Protein AF-A0A365ZIA2-F1 (afdb_monomer)

Foldseek 3Di:
DDDPDDDPVLVVLLVQLLVLLVQVLVVDDCVSNLVSLVVCVVVVVDDDAQQLVSLLSLVVSVVVVVDDPPGSSVVSVVVCCVVVSHPPVSNLCSLLVVLLVVQLVQQEDEQVSLVSNVVVCVPPVVSVVSSVSGYHDDPPDPDDDDPPDD

Solvent-accessible surface area (backbone atoms only — not comparable to full-atom values): 8539 Å² total; per-residue (Å²): 135,83,76,83,78,79,58,66,65,59,50,55,45,49,51,50,28,52,52,28,46,57,43,24,33,72,73,46,64,59,67,60,31,55,56,31,42,50,53,38,42,75,68,67,77,48,89,75,52,64,24,42,55,51,31,35,53,51,47,52,50,43,63,72,65,68,62,62,84,89,36,52,55,56,60,36,54,52,49,35,39,76,70,65,58,24,50,74,65,32,44,52,49,23,50,45,52,51,50,49,52,50,15,59,76,66,39,33,30,55,50,74,59,36,53,54,42,52,62,69,26,62,95,35,70,70,48,47,57,61,46,71,62,35,42,67,50,58,93,83,67,82,83,71,79,79,77,84,84,128

Mean predicted aligned error: 6.92 Å

Secondary structure (DSSP, 8-state):
-PPPPP-HHHHHHHHHHHHHHHHHHTT--SHHHHHHHHHHHHTTS--S-HHHHHHHHHHHHHHHHTPPSSPHHHHHHHHHHHTTSS-HHHHHHHHHHHHHHHHHHHSEE-HHHHHHHHHHHTT-HHHHHHHTTSEE--TT----PPP---

Sequence (150 aa):
MHLPQIDPQAVALGDALATALEQAAKGGEIEPVIRAADKIIAAGLYFGTQGELVSMMLFRLELASGVRPPSPYYDLSVRLVEEAVCTAGEMKAAVCGTLLMRGQEQGWLEPHLYDMLASAAHGRPDWQLAMSLIERQDRGSAHTPRPAEN

Nearest PDB structures (foldseek):
  5f0k-assembly4_D  TM=2.819E-01  e=9.903E+00  Homo sapiens

Radius of gyration: 17.04 Å; Cα contacts (8 Å, |Δi|>4): 136; chains: 1; bounding box: 43×35×50 Å

pLDDT: mean 88.16, std 14.15, range [40.44, 98.5]

Structure (mmCIF, N/CA/C/O backbone):
data_AF-A0A365ZIA2-F1
#
_entry.id   AF-A0A365ZIA2-F1
#
loop_
_atom_site.group_PDB
_atom_site.id
_atom_site.type_symbol
_atom_site.label_atom_id
_atom_site.label_alt_id
_atom_site.label_comp_id
_atom_site.label_asym_id
_atom_site.label_entity_id
_atom_site.label_seq_id
_atom_site.pdbx_PDB_ins_code
_atom_site.Cartn_x
_atom_site.Cartn_y
_atom_site.Cartn_z
_atom_site.occupancy
_atom_site.B_iso_or_equiv
_atom_site.auth_seq_id
_atom_site.auth_comp_id
_atom_site.auth_asym_id
_atom_site.auth_atom_id
_atom_site.pdbx_PDB_model_num
ATOM 1 N N . MET A 1 1 ? -13.330 17.386 -23.633 1.00 49.00 1 MET A N 1
ATOM 2 C CA . MET A 1 1 ? -12.901 16.424 -22.598 1.00 49.00 1 MET A CA 1
ATOM 3 C C . MET A 1 1 ? -13.298 16.987 -21.246 1.00 49.00 1 MET A C 1
ATOM 5 O O . MET A 1 1 ? -12.802 18.045 -20.886 1.00 49.00 1 MET A O 1
ATOM 9 N N . HIS A 1 2 ? -14.255 16.363 -20.561 1.00 52.44 2 HIS A N 1
ATOM 10 C CA . HIS A 1 2 ? -14.570 16.686 -19.168 1.00 52.44 2 HIS A CA 1
ATOM 11 C C . HIS A 1 2 ? -13.547 15.927 -18.320 1.00 52.44 2 HIS A C 1
ATOM 13 O O . HIS A 1 2 ? -13.480 14.703 -18.425 1.00 52.44 2 HIS A O 1
ATOM 19 N N . LEU A 1 3 ? -12.695 16.631 -17.574 1.00 53.91 3 LEU A N 1
ATOM 20 C CA . LEU A 1 3 ? -11.820 15.961 -16.615 1.00 53.91 3 LEU A CA 1
ATOM 21 C C . LEU A 1 3 ? -12.710 15.308 -15.547 1.00 53.91 3 LEU A C 1
ATOM 23 O O . LEU A 1 3 ? -13.674 15.951 -15.116 1.00 53.91 3 LEU A O 1
ATOM 27 N N . PRO A 1 4 ? -12.436 14.058 -15.138 1.00 66.06 4 PRO A N 1
ATOM 28 C CA . PRO A 1 4 ? -13.160 13.448 -14.034 1.00 66.06 4 PRO A CA 1
ATOM 29 C C . PRO A 1 4 ? -12.991 14.339 -12.802 1.00 66.06 4 PRO A C 1
ATOM 31 O O . PRO A 1 4 ? -11.870 14.629 -12.380 1.00 66.06 4 PRO A O 1
ATOM 34 N N . GLN A 1 5 ? -14.106 14.828 -12.259 1.00 78.50 5 GLN A N 1
ATOM 35 C CA . GLN A 1 5 ? -14.085 15.520 -10.979 1.00 78.50 5 GLN A CA 1
ATOM 36 C C . GLN A 1 5 ? -13.718 14.490 -9.913 1.00 78.50 5 GLN A C 1
ATOM 38 O O . GLN A 1 5 ? -14.397 13.475 -9.767 1.00 78.50 5 GLN A O 1
ATOM 43 N N . ILE A 1 6 ? -12.614 14.736 -9.213 1.00 82.38 6 ILE A N 1
ATOM 44 C CA . ILE A 1 6 ? -12.204 13.906 -8.084 1.00 82.38 6 ILE A CA 1
ATOM 45 C C . ILE A 1 6 ? -13.238 14.110 -6.976 1.00 82.38 6 ILE A C 1
ATOM 47 O O . ILE A 1 6 ? -13.525 15.250 -6.609 1.00 82.38 6 ILE A O 1
ATOM 51 N N . ASP A 1 7 ? -13.793 13.013 -6.466 1.00 91.75 7 ASP A N 1
ATOM 52 C CA . ASP A 1 7 ? -14.747 13.034 -5.360 1.00 91.75 7 ASP A CA 1
ATOM 53 C C . ASP A 1 7 ? -14.084 13.623 -4.094 1.00 91.75 7 ASP A C 1
ATOM 55 O O . ASP A 1 7 ? -13.146 13.019 -3.558 1.00 91.75 7 ASP A O 1
ATOM 59 N N . PRO A 1 8 ? -14.548 14.783 -3.584 1.00 93.75 8 PRO A N 1
ATOM 60 C CA . PRO A 1 8 ? -13.985 15.404 -2.387 1.00 93.75 8 PRO A CA 1
ATOM 61 C C . PRO A 1 8 ? -14.053 14.508 -1.145 1.00 93.75 8 PRO A C 1
ATOM 63 O O . PRO A 1 8 ? -13.184 14.596 -0.277 1.00 93.75 8 PRO A O 1
ATOM 66 N N . GLN A 1 9 ? -15.064 13.638 -1.049 1.00 94.62 9 GLN A N 1
ATOM 67 C CA . GLN A 1 9 ? -15.192 12.702 0.065 1.00 94.62 9 GLN A CA 1
ATOM 68 C C . GLN A 1 9 ? -14.083 11.648 0.024 1.00 94.62 9 GLN A C 1
ATOM 70 O O . GLN A 1 9 ? -13.498 11.332 1.062 1.00 94.62 9 GLN A O 1
ATOM 75 N N . ALA A 1 10 ? -13.767 11.136 -1.168 1.00 93.94 10 ALA A N 1
ATOM 76 C CA . ALA A 1 10 ? -12.700 10.160 -1.347 1.00 93.94 10 ALA A CA 1
ATOM 77 C C . ALA A 1 10 ? -11.333 10.736 -0.961 1.00 93.94 10 ALA A C 1
ATOM 79 O O . ALA A 1 10 ? -10.563 10.064 -0.276 1.00 93.94 10 ALA A O 1
ATOM 80 N N . VAL A 1 11 ? -11.067 11.996 -1.324 1.00 95.00 11 VAL A N 1
ATOM 81 C CA . VAL A 1 11 ? -9.842 12.706 -0.920 1.00 95.00 11 VAL A CA 1
ATOM 82 C C . VAL A 1 11 ? -9.765 12.819 0.600 1.00 95.00 11 VAL A C 1
ATOM 84 O O . VAL A 1 11 ? -8.796 12.363 1.197 1.00 95.00 11 VAL A O 1
ATOM 87 N N . ALA A 1 12 ? -10.814 13.338 1.243 1.00 97.06 12 ALA A N 1
ATOM 88 C CA . ALA A 1 12 ? -10.813 13.555 2.688 1.00 97.06 12 ALA A CA 1
ATOM 89 C C . ALA A 1 12 ? -10.631 12.257 3.496 1.00 97.06 12 ALA A C 1
ATOM 91 O O . ALA A 1 12 ? -9.933 12.242 4.510 1.00 97.06 12 ALA A O 1
ATOM 92 N N . LEU A 1 13 ? -11.253 11.156 3.061 1.00 97.31 13 LEU A N 1
ATOM 93 C CA . LEU A 1 13 ? -11.094 9.858 3.717 1.00 97.31 13 LEU A CA 1
ATOM 94 C C . LEU A 1 13 ? -9.709 9.249 3.465 1.00 97.31 13 LEU A C 1
ATOM 96 O O . LEU A 1 13 ? -9.124 8.679 4.388 1.00 97.31 13 LEU A O 1
ATOM 100 N N . GLY A 1 14 ? -9.167 9.405 2.254 1.00 96.69 14 GLY A N 1
ATOM 101 C CA . GLY A 1 14 ? -7.799 9.005 1.926 1.00 96.69 14 GLY A CA 1
ATOM 102 C C . GLY A 1 14 ? -6.761 9.733 2.781 1.00 96.69 14 GLY A C 1
ATOM 103 O O . GLY A 1 14 ? -5.908 9.084 3.385 1.00 96.69 14 GLY A O 1
ATOM 104 N N . ASP A 1 15 ? -6.891 11.054 2.915 1.00 97.62 15 ASP A N 1
ATOM 105 C CA . ASP A 1 15 ? -6.010 11.889 3.740 1.00 97.62 15 ASP A CA 1
ATOM 106 C C . ASP A 1 15 ? -6.081 11.505 5.224 1.00 97.62 15 ASP A C 1
ATOM 108 O O . ASP A 1 15 ? -5.062 11.469 5.921 1.00 97.62 15 ASP A O 1
ATOM 112 N N . ALA A 1 16 ? -7.277 11.170 5.720 1.00 98.25 16 ALA A N 1
ATOM 113 C CA . ALA A 1 16 ? -7.457 10.706 7.092 1.00 98.25 16 ALA A CA 1
ATOM 114 C C . ALA A 1 16 ? -6.743 9.367 7.347 1.00 98.25 16 ALA A C 1
ATOM 116 O O . ALA A 1 16 ? -6.093 9.212 8.383 1.00 98.25 16 ALA A O 1
ATOM 117 N N . LEU A 1 17 ? -6.825 8.418 6.405 1.00 98.44 17 LEU A N 1
ATOM 118 C CA . LEU A 1 17 ? -6.096 7.151 6.493 1.00 98.44 17 LEU A CA 1
ATOM 119 C C . LEU A 1 17 ? -4.580 7.373 6.428 1.00 98.44 17 LEU A C 1
ATOM 121 O O . LEU A 1 17 ? -3.850 6.825 7.253 1.00 98.44 17 LEU A O 1
ATOM 125 N N . ALA A 1 18 ? -4.113 8.202 5.492 1.00 97.88 18 ALA A N 1
ATOM 126 C CA . ALA A 1 18 ? -2.700 8.539 5.358 1.00 97.88 18 ALA A CA 1
ATOM 127 C C . ALA A 1 18 ? -2.143 9.153 6.653 1.00 97.88 18 ALA A C 1
ATOM 129 O O . ALA A 1 18 ? -1.146 8.678 7.193 1.00 97.88 18 ALA A O 1
ATOM 130 N N . THR A 1 19 ? -2.852 10.133 7.218 1.00 98.19 19 THR A N 1
ATOM 131 C CA . THR A 1 19 ? -2.484 10.779 8.487 1.00 98.19 19 THR A CA 1
ATOM 132 C C . THR A 1 19 ? -2.411 9.775 9.640 1.00 98.19 19 THR A C 1
ATOM 134 O O . THR A 1 19 ? -1.470 9.809 10.435 1.00 98.19 19 THR A O 1
ATOM 137 N N . ALA A 1 20 ? -3.388 8.868 9.746 1.00 98.44 20 ALA A N 1
ATOM 138 C CA . ALA A 1 20 ? -3.398 7.847 10.790 1.00 98.44 20 ALA A CA 1
ATOM 139 C C . ALA A 1 20 ? -2.195 6.897 10.670 1.00 98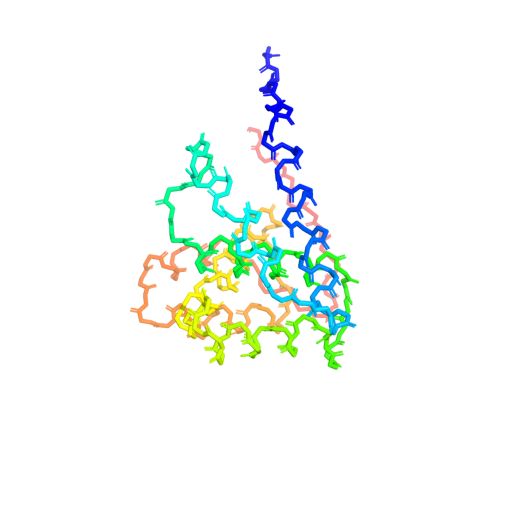.44 20 ALA A C 1
ATOM 141 O O . ALA A 1 20 ? -1.558 6.581 11.675 1.00 98.44 20 ALA A O 1
ATOM 142 N N . LEU A 1 21 ? -1.843 6.490 9.447 1.00 98.19 21 LEU A N 1
ATOM 143 C CA . LEU A 1 21 ? -0.673 5.651 9.177 1.00 98.19 21 LEU A CA 1
ATOM 144 C C . LEU A 1 21 ? 0.635 6.358 9.534 1.00 98.19 21 LEU A C 1
ATOM 146 O O . LEU A 1 21 ? 1.488 5.771 10.195 1.00 98.19 21 LEU A O 1
ATOM 150 N N . GLU A 1 22 ? 0.789 7.628 9.161 1.00 97.12 22 GLU A N 1
ATOM 151 C CA . GLU A 1 22 ? 1.966 8.425 9.519 1.00 97.12 22 GLU A CA 1
ATOM 152 C C . GLU A 1 22 ? 2.132 8.581 11.036 1.00 97.12 22 GLU A C 1
ATOM 154 O O . GLU A 1 22 ? 3.254 8.577 11.549 1.00 97.12 22 GLU A O 1
ATOM 159 N N . GLN A 1 23 ? 1.027 8.730 11.770 1.00 97.81 23 GLN A N 1
ATOM 160 C CA . GLN A 1 23 ? 1.043 8.790 13.232 1.00 97.81 23 GLN A CA 1
ATOM 161 C C . GLN A 1 23 ? 1.402 7.433 13.847 1.00 97.81 23 GLN A C 1
ATOM 163 O O . GLN A 1 23 ? 2.259 7.372 14.730 1.00 97.81 23 GLN A O 1
ATOM 168 N N . ALA A 1 24 ? 0.811 6.341 13.355 1.00 97.75 24 ALA A N 1
ATOM 169 C CA . ALA A 1 24 ? 1.121 4.989 13.812 1.00 97.75 24 ALA A CA 1
ATOM 170 C C . ALA A 1 24 ? 2.593 4.615 13.549 1.00 97.75 24 ALA A C 1
ATOM 172 O O . ALA A 1 24 ? 3.245 4.025 14.414 1.00 97.75 24 ALA A O 1
ATOM 173 N N . ALA A 1 25 ? 3.153 5.046 12.412 1.00 96.19 25 ALA A N 1
ATOM 174 C CA . ALA A 1 25 ? 4.558 4.841 12.045 1.00 96.19 25 ALA A CA 1
ATOM 175 C C . ALA A 1 25 ? 5.529 5.575 12.984 1.00 96.19 25 ALA A C 1
ATOM 177 O O . ALA A 1 25 ? 6.676 5.171 13.143 1.00 96.19 25 ALA A O 1
ATOM 178 N N . LYS A 1 26 ? 5.062 6.628 13.665 1.00 95.38 26 LYS A N 1
ATOM 179 C CA . LYS A 1 26 ? 5.813 7.360 14.699 1.00 95.38 26 LYS A CA 1
ATOM 180 C C . LYS A 1 26 ? 5.612 6.780 16.107 1.00 95.38 26 LYS A C 1
ATOM 182 O O . LYS A 1 26 ? 5.925 7.449 17.088 1.00 95.38 26 LYS A O 1
ATOM 187 N N . GLY A 1 27 ? 5.083 5.559 16.217 1.00 95.12 27 GLY A N 1
ATOM 188 C CA . GLY A 1 27 ? 4.812 4.887 17.491 1.00 95.12 27 GLY A CA 1
ATOM 189 C C . GLY A 1 27 ? 3.417 5.147 18.061 1.00 95.12 27 GLY A C 1
ATOM 190 O O . GLY A 1 27 ? 3.162 4.796 19.208 1.00 95.12 27 GLY A O 1
ATOM 191 N N . GLY A 1 28 ? 2.518 5.756 17.285 1.00 96.94 28 GLY A N 1
ATOM 192 C CA . GLY A 1 28 ? 1.122 5.926 17.674 1.00 96.94 28 GLY A CA 1
ATOM 193 C C . GLY A 1 28 ? 0.314 4.622 17.675 1.00 96.94 28 GLY A C 1
ATOM 194 O O . GLY A 1 28 ? 0.789 3.548 17.283 1.00 96.94 28 GLY A O 1
ATOM 195 N N . GLU A 1 29 ? -0.942 4.758 18.097 1.00 97.88 29 GLU A N 1
ATOM 196 C CA . GLU A 1 29 ? -1.948 3.693 18.116 1.00 97.88 29 GLU A CA 1
ATOM 197 C C . GLU A 1 29 ? -2.328 3.242 16.697 1.00 97.88 29 GLU A C 1
ATOM 199 O O . GLU A 1 29 ? -2.402 4.060 15.777 1.00 97.88 29 GLU A O 1
ATOM 204 N N . ILE A 1 30 ? -2.631 1.951 16.530 1.00 97.94 30 ILE A N 1
ATOM 205 C CA . ILE A 1 30 ? -3.093 1.366 15.256 1.00 97.94 30 ILE A CA 1
ATOM 206 C C . ILE A 1 30 ? -4.602 1.548 15.057 1.00 97.94 30 ILE A C 1
ATOM 208 O O . ILE A 1 30 ? -5.077 1.725 13.940 1.00 97.94 30 ILE A O 1
ATOM 212 N N . GLU A 1 31 ? -5.366 1.594 16.141 1.00 98.19 31 GLU A N 1
ATOM 213 C CA . GLU A 1 31 ? -6.825 1.720 16.127 1.00 98.19 31 GLU A CA 1
ATOM 214 C C . GLU A 1 31 ? -7.373 2.885 15.244 1.00 98.19 31 GLU A C 1
ATOM 216 O O . GLU A 1 31 ? -8.372 2.699 14.542 1.00 98.19 31 GLU A O 1
ATOM 221 N N . PRO A 1 32 ? -6.757 4.087 15.178 1.00 98.50 32 PRO A N 1
ATOM 222 C CA . PRO A 1 32 ? -7.151 5.120 14.214 1.00 98.50 32 PRO A CA 1
ATOM 223 C C . PRO A 1 32 ? -7.032 4.705 12.739 1.00 98.50 32 PRO A C 1
ATOM 225 O O . PRO A 1 32 ? -7.850 5.147 11.932 1.00 98.50 32 PRO A O 1
ATOM 228 N N . VAL A 1 33 ? -6.053 3.863 12.390 1.00 98.44 33 VAL A N 1
ATOM 229 C CA . VAL A 1 33 ? -5.849 3.332 11.031 1.00 98.44 33 VAL A CA 1
ATOM 230 C C . VAL A 1 33 ? -7.014 2.424 10.648 1.00 98.44 33 VAL A C 1
ATOM 232 O O . VAL A 1 33 ? -7.621 2.624 9.596 1.00 98.44 33 VAL A O 1
ATOM 235 N N . ILE A 1 34 ? -7.376 1.495 11.539 1.00 98.25 34 ILE A N 1
ATOM 236 C CA . ILE A 1 34 ? -8.503 0.562 11.373 1.00 98.25 34 ILE A CA 1
ATOM 237 C C . ILE A 1 34 ? -9.791 1.350 11.107 1.00 98.25 34 ILE A C 1
ATOM 239 O O . ILE A 1 34 ? -10.433 1.187 10.069 1.00 98.25 34 ILE A O 1
ATOM 243 N N . ARG A 1 35 ? -10.115 2.307 11.986 1.00 98.44 35 ARG A N 1
ATOM 244 C CA . ARG A 1 35 ? -11.323 3.137 11.842 1.00 98.44 35 ARG A CA 1
ATOM 245 C C . ARG A 1 35 ? -11.338 3.981 10.572 1.00 98.44 35 ARG A C 1
ATOM 247 O O . ARG A 1 35 ? -12.415 4.258 10.044 1.00 98.44 35 ARG A O 1
ATOM 254 N N . ALA A 1 36 ? -10.186 4.465 10.114 1.00 98.44 36 ALA A N 1
ATOM 255 C CA . ALA A 1 36 ? -10.103 5.221 8.868 1.00 98.44 36 ALA A CA 1
ATOM 256 C C . ALA A 1 36 ? -10.355 4.318 7.651 1.00 98.44 36 ALA A C 1
ATOM 258 O O . ALA A 1 36 ? -11.138 4.687 6.775 1.00 98.44 36 ALA A O 1
ATOM 259 N N . ALA A 1 37 ? -9.767 3.119 7.632 1.00 98.12 37 ALA A N 1
ATOM 260 C CA . ALA A 1 37 ? -9.987 2.132 6.580 1.00 98.12 37 ALA A CA 1
ATOM 261 C C . ALA A 1 37 ? -11.454 1.666 6.522 1.00 98.12 37 ALA A C 1
ATOM 263 O O . ALA A 1 37 ? -12.050 1.650 5.444 1.00 98.12 37 ALA A O 1
ATOM 264 N N . ASP A 1 38 ? -12.079 1.401 7.672 1.00 98.19 38 ASP A N 1
ATOM 265 C CA . ASP A 1 38 ? -13.496 1.017 7.746 1.00 98.19 38 ASP A CA 1
ATOM 266 C C . ASP A 1 38 ? -14.425 2.076 7.161 1.00 98.19 38 ASP A C 1
ATOM 268 O O . ASP A 1 38 ? -15.392 1.745 6.478 1.00 98.19 38 ASP A O 1
ATOM 272 N N . LYS A 1 39 ? -14.129 3.363 7.372 1.00 98.31 39 LYS A N 1
ATOM 273 C CA . LYS A 1 39 ? -14.921 4.452 6.783 1.00 98.31 39 LYS A CA 1
ATOM 274 C C . LYS A 1 39 ? -14.843 4.467 5.257 1.00 98.31 39 LYS A C 1
ATOM 276 O O . LYS A 1 39 ? -15.850 4.758 4.618 1.00 98.31 39 LYS A O 1
ATOM 281 N N . ILE A 1 40 ? -13.684 4.159 4.674 1.00 98.12 40 ILE A N 1
ATOM 282 C CA . ILE A 1 40 ? -13.506 4.078 3.214 1.00 98.12 40 ILE A CA 1
ATOM 283 C C . ILE A 1 40 ? -14.317 2.908 2.647 1.00 98.12 40 ILE A C 1
ATOM 285 O O . ILE A 1 40 ? -15.041 3.079 1.664 1.00 98.12 40 ILE A O 1
ATOM 289 N N . ILE A 1 41 ? -14.244 1.740 3.291 1.00 97.44 41 ILE A N 1
ATOM 290 C CA . ILE A 1 41 ? -14.980 0.537 2.875 1.00 97.44 41 ILE A CA 1
ATOM 291 C C . ILE A 1 41 ? -16.491 0.748 3.031 1.00 97.44 41 ILE A C 1
ATOM 293 O O . ILE A 1 41 ? -17.250 0.493 2.100 1.00 97.44 41 ILE A O 1
ATOM 297 N N . ALA A 1 42 ? -16.940 1.286 4.168 1.00 97.31 42 ALA A N 1
ATOM 298 C CA . ALA A 1 42 ? -18.351 1.578 4.422 1.00 97.31 42 ALA A CA 1
ATOM 299 C C . ALA A 1 42 ? -18.928 2.629 3.459 1.00 97.31 42 ALA A C 1
ATOM 301 O O . ALA A 1 42 ? -20.120 2.597 3.158 1.00 97.31 42 ALA A O 1
ATOM 302 N N . ALA A 1 43 ? -18.094 3.542 2.952 1.00 96.81 43 ALA A N 1
ATOM 303 C CA . ALA A 1 43 ? -18.473 4.497 1.913 1.00 96.81 43 ALA A CA 1
ATOM 304 C C . ALA A 1 43 ? -18.527 3.881 0.499 1.00 96.81 43 ALA A C 1
ATOM 306 O O . ALA A 1 43 ? -18.913 4.570 -0.441 1.00 96.81 43 ALA A O 1
ATOM 307 N N . GLY A 1 44 ? -18.147 2.609 0.326 1.00 96.69 44 GLY A N 1
ATOM 308 C CA . GLY A 1 44 ? -18.122 1.933 -0.975 1.00 96.69 44 GLY A CA 1
ATOM 309 C C . GLY A 1 44 ? -17.000 2.409 -1.902 1.00 96.69 44 GLY A C 1
ATOM 310 O O . GLY A 1 44 ? -17.079 2.210 -3.111 1.00 96.69 44 GLY A O 1
ATOM 311 N N . LEU A 1 45 ? -15.964 3.050 -1.351 1.00 95.75 45 LEU A N 1
ATOM 312 C CA . LEU A 1 45 ? -14.839 3.603 -2.116 1.00 95.75 45 LEU A CA 1
ATOM 313 C C . LEU A 1 45 ? -13.716 2.582 -2.355 1.00 95.75 45 LEU A C 1
ATOM 315 O O . LEU A 1 45 ? -12.794 2.840 -3.127 1.00 95.75 45 LEU A O 1
ATOM 319 N N . TYR A 1 46 ? -13.785 1.428 -1.691 1.00 95.50 46 TYR A N 1
ATOM 320 C CA . TYR A 1 46 ? -12.851 0.321 -1.847 1.00 95.50 46 TYR A CA 1
ATOM 321 C C . TYR A 1 46 ? -13.582 -1.014 -1.686 1.00 95.50 46 TYR A C 1
ATOM 323 O O . TYR A 1 46 ? -14.431 -1.150 -0.807 1.00 95.50 46 TYR A O 1
ATOM 331 N N . PHE A 1 47 ? -13.250 -1.991 -2.533 1.00 92.31 47 PHE A N 1
ATOM 332 C CA . PHE A 1 47 ? -13.947 -3.284 -2.609 1.00 92.31 47 PHE A CA 1
ATOM 333 C C . PHE A 1 47 ? -13.112 -4.478 -2.118 1.00 92.31 47 PHE A C 1
ATOM 335 O O . PHE A 1 47 ? -13.614 -5.599 -2.110 1.00 92.31 47 PHE A O 1
ATOM 342 N N . GLY A 1 48 ? -11.851 -4.252 -1.741 1.00 91.88 48 GLY A N 1
ATOM 343 C CA . GLY A 1 48 ? -10.992 -5.271 -1.133 1.00 91.88 48 GLY A CA 1
ATOM 344 C C . GLY A 1 48 ? -11.156 -5.353 0.387 1.00 91.88 48 GLY A C 1
ATOM 345 O O . GLY A 1 48 ? -12.102 -4.810 0.963 1.00 91.88 48 GLY A O 1
ATOM 346 N N . THR A 1 49 ? -10.214 -6.021 1.049 1.00 95.12 49 THR A N 1
ATOM 347 C CA . THR A 1 49 ? -10.185 -6.141 2.514 1.00 95.12 49 THR A CA 1
ATOM 348 C C . THR A 1 49 ? -9.619 -4.884 3.185 1.00 95.12 49 THR A C 1
ATOM 350 O O . THR A 1 49 ? -8.946 -4.052 2.569 1.00 95.12 49 THR A O 1
ATOM 353 N N . GLN A 1 50 ? -9.852 -4.756 4.494 1.00 96.62 50 GLN A N 1
ATOM 354 C CA . GLN A 1 50 ? -9.218 -3.715 5.308 1.00 96.62 50 GLN A CA 1
ATOM 355 C C . GLN A 1 50 ? -7.686 -3.814 5.246 1.00 96.62 50 GLN A C 1
ATOM 357 O O . GLN A 1 50 ? -7.015 -2.801 5.046 1.00 96.62 50 GLN A O 1
ATOM 362 N N . GLY A 1 51 ? -7.142 -5.029 5.355 1.00 96.62 51 GLY A N 1
ATOM 363 C CA . GLY A 1 51 ? -5.704 -5.270 5.308 1.00 96.62 51 GLY A CA 1
ATOM 364 C C . GLY A 1 51 ? -5.085 -4.882 3.966 1.00 96.62 51 GLY A C 1
ATOM 365 O O . GLY A 1 51 ? -4.037 -4.236 3.933 1.00 96.62 51 GLY A O 1
ATOM 366 N N . GLU A 1 52 ? -5.752 -5.182 2.848 1.00 94.75 52 GLU A N 1
ATOM 367 C CA . GLU A 1 52 ? -5.318 -4.770 1.506 1.00 94.75 52 GLU A CA 1
ATOM 368 C C . GLU A 1 52 ? -5.282 -3.242 1.356 1.00 94.75 52 GLU A C 1
ATOM 370 O O . GLU A 1 52 ? -4.292 -2.687 0.876 1.00 94.75 52 GLU A O 1
ATOM 375 N N . LEU A 1 53 ? -6.324 -2.541 1.817 1.00 96.44 53 LEU A N 1
ATOM 376 C CA . LEU A 1 53 ? -6.385 -1.079 1.759 1.00 96.44 53 LEU A CA 1
ATOM 377 C C . LEU A 1 53 ? -5.273 -0.429 2.592 1.00 96.44 53 LEU A C 1
ATOM 379 O O . LEU A 1 53 ? -4.578 0.476 2.120 1.00 96.44 53 LEU A O 1
ATOM 383 N N . VAL A 1 54 ? -5.111 -0.895 3.832 1.00 97.69 54 VAL A N 1
ATOM 384 C CA . VAL A 1 54 ? -4.118 -0.388 4.784 1.00 97.69 54 VAL A CA 1
ATOM 385 C C . VAL A 1 54 ? -2.705 -0.624 4.259 1.00 97.69 54 VAL A C 1
ATOM 387 O O . VAL A 1 54 ? -1.914 0.317 4.202 1.00 97.69 54 VAL A O 1
ATOM 390 N N . SER A 1 55 ? -2.395 -1.846 3.826 1.00 96.88 55 SER A N 1
ATOM 391 C CA . SER A 1 55 ? -1.071 -2.198 3.301 1.00 96.88 55 SER A CA 1
ATOM 392 C C . SER A 1 55 ? -0.731 -1.446 2.011 1.00 96.88 55 SER A C 1
ATOM 394 O O . SER A 1 55 ? 0.392 -0.958 1.863 1.00 96.88 55 SER A O 1
ATOM 396 N N . MET A 1 56 ? -1.699 -1.263 1.105 1.00 94.38 56 MET A N 1
ATOM 397 C CA . MET A 1 56 ? -1.517 -0.457 -0.105 1.00 94.38 56 MET A CA 1
ATOM 398 C C . MET A 1 56 ? -1.202 1.002 0.237 1.00 94.38 56 MET A C 1
ATOM 400 O O . MET A 1 56 ? -0.257 1.572 -0.310 1.00 94.38 56 MET A O 1
ATOM 404 N N . MET A 1 57 ? -1.966 1.620 1.143 1.00 95.81 57 MET A N 1
ATOM 405 C CA . MET A 1 57 ? -1.728 3.013 1.526 1.00 95.81 57 MET A CA 1
ATOM 406 C C . MET A 1 57 ? -0.393 3.180 2.264 1.00 95.81 57 MET A C 1
ATOM 408 O O . MET A 1 57 ? 0.354 4.112 1.969 1.00 95.81 57 MET A O 1
ATOM 412 N N . LEU A 1 58 ? -0.055 2.250 3.162 1.00 95.56 58 LEU A N 1
ATOM 413 C CA . LEU A 1 58 ? 1.217 2.237 3.883 1.00 95.56 58 LEU A CA 1
ATOM 414 C C . LEU A 1 58 ? 2.408 2.240 2.921 1.00 95.56 58 LEU A C 1
ATOM 416 O O . LEU A 1 58 ? 3.314 3.061 3.051 1.00 95.56 58 LEU A O 1
ATOM 420 N N . PHE A 1 59 ? 2.388 1.361 1.921 1.00 91.19 59 PHE A N 1
ATOM 421 C CA . PHE A 1 59 ? 3.488 1.268 0.969 1.00 91.19 59 PHE A CA 1
ATOM 422 C C . PHE A 1 59 ? 3.557 2.479 0.026 1.00 91.19 59 PHE A C 1
ATOM 424 O O . PHE A 1 59 ? 4.647 2.933 -0.324 1.00 91.19 59 PHE A O 1
ATOM 431 N N . ARG A 1 60 ? 2.413 3.073 -0.346 1.00 89.94 60 ARG A N 1
ATOM 432 C CA . ARG A 1 60 ? 2.398 4.342 -1.096 1.00 89.94 60 ARG A CA 1
ATOM 433 C C . ARG A 1 60 ? 3.066 5.470 -0.310 1.00 89.94 60 ARG A C 1
ATOM 435 O O . ARG A 1 60 ? 3.847 6.216 -0.898 1.00 89.94 60 ARG A O 1
ATOM 442 N N . LEU A 1 61 ? 2.806 5.569 0.995 1.00 92.19 61 LEU A N 1
ATOM 443 C CA . LEU A 1 61 ? 3.475 6.536 1.872 1.00 92.19 61 LEU A CA 1
ATOM 444 C C . LEU A 1 61 ? 4.977 6.271 1.972 1.00 92.19 61 LEU A C 1
ATOM 446 O O . LEU A 1 61 ? 5.773 7.206 1.881 1.00 92.19 61 LEU A O 1
ATOM 450 N N . GLU A 1 62 ? 5.375 5.007 2.105 1.00 90.19 62 GLU A N 1
ATOM 451 C CA . GLU A 1 62 ? 6.786 4.630 2.137 1.00 90.19 62 GLU A CA 1
ATOM 452 C C . GLU A 1 62 ? 7.513 5.058 0.856 1.00 90.19 62 GLU A C 1
ATOM 454 O O . GLU A 1 62 ? 8.525 5.759 0.931 1.00 90.19 62 GLU A O 1
ATOM 459 N N . LEU A 1 63 ? 6.959 4.740 -0.318 1.00 84.19 63 LEU A N 1
ATOM 460 C CA . LEU A 1 63 ? 7.522 5.162 -1.601 1.00 84.19 63 LEU A CA 1
ATOM 461 C C . LEU A 1 63 ? 7.584 6.689 -1.737 1.00 84.19 63 LEU A C 1
ATOM 463 O O . LEU A 1 63 ? 8.604 7.218 -2.180 1.00 84.19 63 LEU A O 1
ATOM 467 N N . ALA A 1 64 ? 6.517 7.396 -1.350 1.00 86.19 64 ALA A N 1
ATOM 468 C CA . ALA A 1 64 ? 6.449 8.855 -1.425 1.00 86.19 64 ALA A CA 1
ATOM 469 C C . ALA A 1 64 ? 7.450 9.541 -0.484 1.00 86.19 64 ALA A C 1
ATOM 471 O O . ALA A 1 64 ? 7.971 10.608 -0.805 1.00 86.19 64 ALA A O 1
ATOM 472 N N . SER A 1 65 ? 7.756 8.921 0.658 1.00 84.88 65 SER A N 1
ATOM 473 C CA . SER A 1 65 ? 8.710 9.463 1.626 1.00 84.88 65 SER A CA 1
ATOM 474 C C . SER A 1 65 ? 10.158 9.451 1.123 1.00 84.88 65 SER A C 1
ATOM 476 O O . SER A 1 65 ? 10.991 10.202 1.630 1.00 84.88 65 SER A O 1
ATOM 478 N N . GLY A 1 66 ? 10.483 8.581 0.157 1.00 77.69 66 GLY A N 1
ATOM 479 C CA . GLY A 1 66 ? 11.853 8.373 -0.320 1.00 77.69 66 GLY A CA 1
ATOM 480 C C . GLY A 1 66 ? 12.819 7.855 0.756 1.00 77.69 66 GLY A C 1
ATOM 481 O O . GLY A 1 66 ? 14.035 7.838 0.536 1.00 77.69 66 GLY A O 1
ATOM 482 N N . VAL A 1 67 ? 12.305 7.456 1.925 1.00 70.25 67 VAL A N 1
ATOM 483 C CA . VAL A 1 67 ? 13.104 6.993 3.059 1.00 70.25 67 VAL A CA 1
ATOM 484 C C . VAL A 1 67 ? 13.706 5.637 2.718 1.00 70.25 67 VAL A C 1
ATOM 486 O O . VAL A 1 67 ? 13.020 4.706 2.303 1.00 70.25 67 VAL A O 1
ATOM 489 N N . ARG A 1 68 ? 15.024 5.525 2.890 1.00 67.31 68 ARG A N 1
ATOM 490 C CA . ARG A 1 68 ? 15.724 4.247 2.766 1.00 67.31 68 ARG A CA 1
ATOM 491 C C . ARG A 1 68 ? 15.661 3.484 4.089 1.00 67.31 68 ARG A C 1
ATOM 493 O O . ARG A 1 68 ? 15.616 4.123 5.137 1.00 67.31 68 ARG A O 1
ATOM 500 N N . PRO A 1 69 ? 15.718 2.144 4.057 1.00 64.00 69 PRO A N 1
ATOM 501 C CA . PRO A 1 69 ? 15.711 1.335 5.267 1.00 64.00 69 PRO A CA 1
ATOM 502 C C . PRO A 1 69 ? 16.796 1.744 6.290 1.00 64.00 69 PRO A C 1
ATOM 504 O O . PRO A 1 69 ? 17.915 2.062 5.871 1.00 64.00 69 PRO A O 1
ATOM 507 N N . PRO A 1 70 ? 16.508 1.670 7.608 1.00 65.50 70 PRO A N 1
ATOM 508 C CA . PRO A 1 70 ? 15.225 1.269 8.194 1.00 65.50 70 PRO A CA 1
ATOM 509 C C . PRO A 1 70 ? 14.183 2.398 8.115 1.00 65.50 70 PRO A C 1
ATOM 511 O O . PRO A 1 70 ? 14.422 3.527 8.538 1.00 65.50 70 PRO A O 1
ATOM 514 N N . SER A 1 71 ? 13.027 2.071 7.541 1.00 83.75 71 SER A N 1
ATOM 5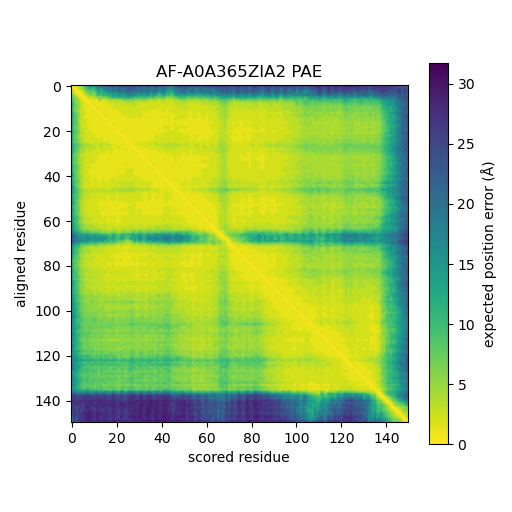15 C CA . SER A 1 71 ? 11.896 2.977 7.352 1.00 83.75 71 SER A CA 1
ATOM 516 C C . SER A 1 71 ? 10.935 2.824 8.535 1.00 83.75 71 SER A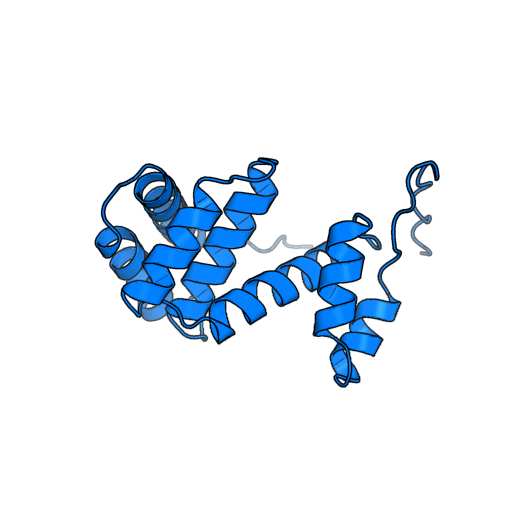 C 1
ATOM 518 O O . SER A 1 71 ? 10.656 1.688 8.918 1.00 83.75 71 SER A O 1
ATOM 520 N N . PRO A 1 72 ? 10.376 3.909 9.102 1.00 87.00 72 PRO A N 1
ATOM 521 C CA . PRO A 1 72 ? 9.371 3.800 10.166 1.00 87.00 72 PRO A CA 1
ATOM 522 C C . PRO A 1 72 ? 8.111 3.043 9.705 1.00 87.00 72 PRO A C 1
ATOM 524 O O . PRO A 1 72 ? 7.382 2.474 10.517 1.00 87.00 72 PRO A O 1
ATOM 527 N N . TYR A 1 73 ? 7.871 2.984 8.392 1.00 92.31 73 TYR A N 1
ATOM 528 C CA . TYR A 1 73 ? 6.786 2.200 7.809 1.00 92.31 73 TYR A CA 1
ATOM 529 C C . TYR A 1 73 ? 7.066 0.693 7.819 1.00 92.31 73 TYR A C 1
ATOM 531 O O . TYR A 1 73 ? 6.119 -0.089 7.883 1.00 92.31 73 TYR A O 1
ATOM 539 N N . TYR A 1 74 ? 8.338 0.277 7.837 1.00 90.69 74 TYR A N 1
ATOM 540 C CA . TYR A 1 74 ? 8.704 -1.130 7.990 1.00 90.69 74 TYR A CA 1
ATOM 541 C C . TYR A 1 74 ? 8.286 -1.655 9.367 1.00 90.69 74 TYR A C 1
ATOM 543 O O . TYR A 1 74 ? 7.566 -2.649 9.446 1.00 90.69 74 TYR A O 1
ATOM 551 N N . ASP A 1 75 ? 8.646 -0.954 10.445 1.00 92.44 75 ASP A N 1
ATOM 552 C CA . ASP A 1 75 ? 8.275 -1.363 11.807 1.00 92.44 75 ASP A CA 1
ATOM 553 C C . ASP A 1 75 ? 6.751 -1.361 11.996 1.00 92.44 75 ASP A C 1
ATOM 555 O O . ASP A 1 75 ? 6.189 -2.271 12.609 1.00 92.44 75 ASP A O 1
ATOM 559 N N . LEU A 1 76 ? 6.053 -0.382 11.405 1.00 95.81 76 LEU A N 1
ATOM 560 C CA . LEU A 1 76 ? 4.592 -0.380 11.386 1.00 95.81 76 LEU A CA 1
ATOM 561 C C . LEU A 1 76 ? 4.021 -1.581 10.619 1.00 95.81 76 LEU A C 1
ATOM 563 O O . LEU A 1 76 ? 3.050 -2.176 11.080 1.00 95.81 76 LEU A O 1
ATOM 567 N N . SER A 1 77 ? 4.608 -1.969 9.482 1.00 94.81 77 SER A N 1
ATOM 568 C CA . SER A 1 77 ? 4.139 -3.133 8.720 1.00 94.81 77 SER A CA 1
ATOM 569 C C . SER A 1 77 ? 4.209 -4.426 9.538 1.00 94.81 77 SER A C 1
ATOM 571 O O . SER A 1 77 ? 3.283 -5.232 9.480 1.00 94.81 77 SER A O 1
ATOM 573 N N . VAL A 1 78 ? 5.255 -4.587 10.359 1.00 94.75 78 VAL A N 1
ATOM 574 C CA . VAL A 1 78 ? 5.399 -5.724 11.278 1.00 94.75 78 VAL A CA 1
ATOM 575 C C . VAL A 1 78 ? 4.305 -5.681 12.343 1.00 94.75 78 VAL A C 1
ATOM 577 O O . VAL A 1 78 ? 3.575 -6.659 12.493 1.00 94.75 78 VAL A O 1
ATOM 580 N N . ARG A 1 79 ? 4.115 -4.532 13.005 1.00 96.69 79 ARG A N 1
ATOM 581 C CA . ARG A 1 79 ? 3.073 -4.364 14.034 1.00 96.69 79 ARG A CA 1
ATOM 582 C C . ARG A 1 79 ? 1.665 -4.640 13.502 1.00 96.69 79 ARG A C 1
ATOM 584 O O . ARG A 1 79 ? 0.881 -5.308 14.163 1.00 96.69 79 ARG A O 1
ATOM 591 N N . LEU A 1 80 ? 1.345 -4.173 12.294 1.00 97.62 80 LEU A N 1
ATOM 592 C CA . LEU A 1 80 ? 0.043 -4.420 11.660 1.00 97.62 80 LEU A CA 1
ATOM 593 C C . LEU A 1 80 ? -0.211 -5.912 11.402 1.00 97.62 80 LEU A C 1
ATOM 595 O O . LEU A 1 80 ? -1.362 -6.347 11.442 1.00 97.62 80 LEU A O 1
ATOM 599 N N . VAL A 1 81 ? 0.843 -6.692 11.145 1.00 97.31 81 VAL A N 1
ATOM 600 C CA . VAL A 1 81 ? 0.744 -8.152 11.012 1.00 97.31 81 VAL A CA 1
ATOM 601 C C . VAL A 1 81 ? 0.606 -8.831 12.371 1.00 97.31 81 VAL A C 1
ATOM 603 O O . VAL A 1 81 ? -0.221 -9.727 12.521 1.00 97.31 81 VAL A O 1
ATOM 606 N N . GLU A 1 82 ? 1.375 -8.397 13.369 1.00 97.00 82 GLU A N 1
ATOM 607 C CA . GLU A 1 82 ? 1.308 -8.929 14.736 1.00 97.00 82 GLU A CA 1
ATOM 608 C C . GLU A 1 82 ? -0.063 -8.701 15.387 1.00 97.00 82 GLU A C 1
ATOM 610 O O . GLU A 1 82 ? -0.579 -9.589 16.064 1.00 97.00 82 GLU A O 1
ATOM 615 N N . GLU A 1 83 ? -0.687 -7.551 15.128 1.00 96.75 83 GLU A N 1
ATOM 616 C CA . GLU A 1 83 ? -2.036 -7.217 15.600 1.00 96.75 83 GLU A CA 1
ATOM 617 C C . GLU A 1 83 ? -3.156 -7.761 14.693 1.00 96.75 83 GLU A C 1
ATOM 619 O O . GLU A 1 83 ? -4.330 -7.477 14.919 1.00 96.75 83 GLU A O 1
ATOM 624 N N . ALA A 1 84 ? -2.815 -8.563 13.676 1.00 96.62 84 ALA A N 1
ATOM 625 C CA . ALA A 1 84 ? -3.751 -9.182 12.734 1.00 96.62 84 ALA A CA 1
ATOM 626 C C . ALA A 1 84 ? -4.653 -8.194 11.960 1.00 96.62 84 ALA A C 1
ATOM 628 O O . ALA A 1 84 ? -5.699 -8.585 11.440 1.00 96.62 84 ALA A O 1
ATOM 629 N N . VAL A 1 85 ? -4.232 -6.932 11.830 1.00 96.44 85 VAL A N 1
ATOM 630 C CA . VAL A 1 85 ? -4.881 -5.932 10.962 1.00 96.44 85 VAL A CA 1
ATOM 631 C C . VAL A 1 85 ? -4.592 -6.229 9.494 1.00 96.44 85 VAL A C 1
ATOM 633 O O . VAL A 1 85 ? -5.421 -5.989 8.619 1.00 96.44 85 VAL A O 1
ATOM 636 N N . CYS A 1 86 ? -3.398 -6.744 9.213 1.00 97.06 86 CYS A N 1
ATOM 637 C CA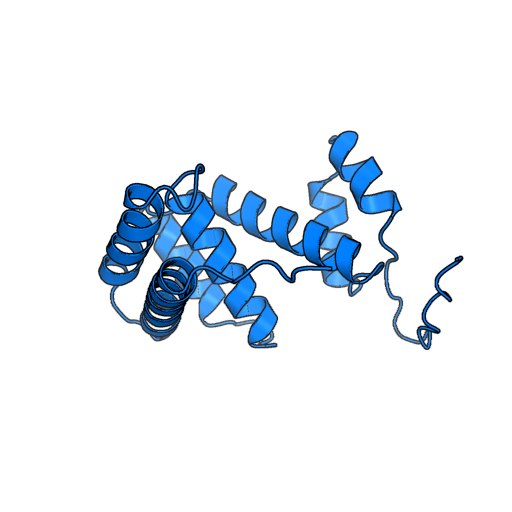 . CYS A 1 86 ? -2.985 -7.191 7.891 1.00 97.06 86 CYS A CA 1
ATOM 638 C C . CYS A 1 86 ? -2.391 -8.593 7.986 1.00 97.06 86 CYS A C 1
ATOM 640 O O . CYS A 1 86 ? -1.740 -8.957 8.958 1.00 97.06 86 CYS A O 1
ATOM 642 N N . THR A 1 87 ? -2.533 -9.382 6.934 1.00 97.06 87 THR A N 1
ATOM 643 C CA . THR A 1 87 ? -1.767 -10.614 6.768 1.00 97.06 87 THR A CA 1
ATOM 644 C C . THR A 1 87 ? -0.449 -10.324 6.051 1.00 97.06 87 THR A C 1
ATOM 646 O O . THR A 1 87 ? -0.327 -9.381 5.265 1.00 97.06 87 THR A O 1
ATOM 649 N N . ALA A 1 88 ? 0.550 -11.191 6.236 1.00 93.88 88 ALA A N 1
ATOM 650 C CA . ALA A 1 88 ? 1.784 -11.125 5.447 1.00 93.88 88 ALA A CA 1
ATOM 651 C C . ALA A 1 88 ? 1.517 -11.254 3.931 1.00 93.88 88 ALA A C 1
ATOM 653 O O . ALA A 1 88 ? 2.254 -10.702 3.112 1.00 93.88 88 ALA A O 1
ATOM 654 N N . GLY A 1 89 ? 0.452 -11.973 3.555 1.00 92.94 89 GLY A N 1
ATOM 655 C CA . GLY A 1 89 ? 0.006 -12.103 2.170 1.00 92.94 89 GLY A CA 1
ATOM 656 C C . GLY A 1 89 ? -0.487 -10.780 1.588 1.00 92.94 89 GLY A C 1
ATOM 657 O O . GLY A 1 89 ? -0.058 -10.416 0.496 1.00 92.94 89 GLY A O 1
ATOM 658 N N . GLU A 1 90 ? -1.318 -10.045 2.329 1.00 94.69 90 GLU A N 1
ATOM 659 C CA . GLU A 1 90 ? -1.821 -8.722 1.931 1.00 94.69 90 GLU A CA 1
ATOM 660 C C . GLU A 1 90 ? -0.681 -7.708 1.825 1.00 94.69 90 GLU A C 1
ATOM 662 O O . GLU A 1 90 ? -0.563 -7.034 0.807 1.00 94.69 90 GLU A O 1
ATOM 667 N N . MET A 1 91 ? 0.237 -7.688 2.798 1.00 94.06 91 MET A N 1
ATOM 668 C CA . MET A 1 91 ? 1.438 -6.843 2.742 1.00 94.06 91 MET A CA 1
ATOM 669 C C . MET A 1 91 ? 2.268 -7.119 1.485 1.00 94.06 91 MET A C 1
ATOM 671 O O . MET A 1 91 ? 2.627 -6.201 0.746 1.00 94.06 91 MET A O 1
ATOM 675 N N . LYS A 1 92 ? 2.525 -8.397 1.183 1.00 91.19 92 LYS A N 1
ATOM 676 C CA . LYS A 1 92 ? 3.244 -8.786 -0.034 1.00 91.19 92 LYS A CA 1
ATOM 677 C C . LYS A 1 92 ? 2.484 -8.379 -1.299 1.00 91.19 92 LYS A C 1
ATOM 679 O O . LYS A 1 92 ? 3.105 -7.890 -2.244 1.00 91.19 92 LYS A O 1
ATOM 684 N N . ALA A 1 93 ? 1.169 -8.593 -1.335 1.00 89.88 93 ALA A N 1
ATOM 685 C CA . ALA A 1 93 ? 0.329 -8.248 -2.476 1.00 89.88 93 ALA A CA 1
ATOM 686 C C . ALA A 1 93 ? 0.323 -6.734 -2.733 1.00 89.88 93 ALA A C 1
ATOM 688 O O . ALA A 1 93 ? 0.514 -6.322 -3.874 1.00 89.88 93 ALA A O 1
ATOM 689 N N . ALA A 1 94 ? 0.203 -5.918 -1.685 1.00 89.31 94 ALA A N 1
ATOM 690 C CA . ALA A 1 94 ? 0.231 -4.462 -1.767 1.00 89.31 94 ALA A CA 1
ATOM 691 C C . ALA A 1 94 ? 1.563 -3.918 -2.294 1.00 89.31 94 ALA A C 1
ATOM 693 O O . ALA A 1 94 ? 1.567 -3.083 -3.203 1.00 89.31 94 ALA A O 1
ATOM 694 N N . VAL A 1 95 ? 2.689 -4.428 -1.778 1.00 88.88 95 VAL A N 1
ATOM 695 C CA . VAL A 1 95 ? 4.030 -4.070 -2.268 1.00 88.88 95 VAL A CA 1
ATOM 696 C C . VAL A 1 95 ? 4.139 -4.385 -3.756 1.00 88.88 95 VAL A C 1
ATOM 698 O O . VAL A 1 95 ? 4.434 -3.506 -4.564 1.00 88.88 95 VAL A O 1
ATOM 701 N N . CYS A 1 96 ? 3.842 -5.624 -4.150 1.00 91.25 96 CYS A N 1
ATOM 702 C CA . CYS A 1 96 ? 4.017 -6.039 -5.538 1.00 91.25 96 CYS A CA 1
ATOM 703 C C . CYS A 1 96 ? 3.049 -5.328 -6.493 1.00 91.25 96 CYS A C 1
ATOM 705 O O . CYS A 1 96 ? 3.463 -4.903 -7.567 1.00 91.25 96 CYS A O 1
ATOM 707 N N . GLY A 1 97 ? 1.783 -5.166 -6.100 1.00 90.00 97 GLY A N 1
ATOM 708 C CA . GLY A 1 97 ? 0.778 -4.468 -6.899 1.00 90.00 97 GLY A CA 1
ATOM 709 C C . GLY A 1 97 ? 1.150 -3.005 -7.128 1.00 90.00 97 GLY A C 1
ATOM 710 O O . GLY A 1 97 ? 1.103 -2.525 -8.257 1.00 90.00 97 GLY A O 1
ATOM 711 N N . THR A 1 98 ? 1.618 -2.316 -6.085 1.00 88.56 98 THR A N 1
ATOM 712 C CA . THR A 1 98 ? 2.050 -0.917 -6.198 1.00 88.56 98 THR A CA 1
ATOM 713 C C . THR A 1 98 ? 3.314 -0.778 -7.046 1.00 88.56 98 THR A C 1
ATOM 715 O O . THR A 1 98 ? 3.397 0.139 -7.861 1.00 88.56 98 THR A O 1
ATOM 718 N N . LEU A 1 99 ? 4.290 -1.685 -6.900 1.00 91.00 99 LEU A N 1
ATOM 719 C CA . LEU A 1 99 ? 5.481 -1.700 -7.756 1.00 91.00 99 LEU A CA 1
ATOM 720 C C . LEU A 1 99 ? 5.119 -1.943 -9.222 1.00 91.00 99 LEU A C 1
ATOM 722 O O . LEU A 1 99 ? 5.646 -1.257 -10.094 1.00 91.00 99 LEU A O 1
ATOM 726 N N . LEU A 1 100 ? 4.200 -2.873 -9.492 1.00 91.88 100 LEU A N 1
ATOM 727 C CA . LEU A 1 100 ? 3.725 -3.152 -10.843 1.00 91.88 100 LEU A CA 1
ATOM 728 C C . LEU A 1 100 ? 3.045 -1.923 -11.455 1.00 91.88 100 LEU A C 1
ATOM 730 O O . LEU A 1 100 ? 3.431 -1.512 -12.544 1.00 91.88 100 LEU A O 1
ATOM 734 N N . MET A 1 101 ? 2.099 -1.301 -10.742 1.00 89.81 101 MET A N 1
ATOM 735 C CA . MET A 1 101 ? 1.427 -0.078 -11.204 1.00 89.81 101 MET A CA 1
ATOM 736 C C . MET A 1 101 ? 2.427 1.045 -11.472 1.00 89.81 101 MET A C 1
ATOM 738 O O . MET A 1 101 ? 2.426 1.625 -12.554 1.00 89.81 101 MET A O 1
ATOM 742 N N . ARG A 1 102 ? 3.333 1.303 -10.522 1.00 88.81 102 ARG A N 1
ATOM 743 C CA . ARG A 1 102 ? 4.371 2.327 -10.667 1.00 88.81 102 ARG A CA 1
ATOM 744 C C . ARG A 1 102 ? 5.246 2.066 -11.892 1.00 88.81 102 ARG A C 1
ATOM 746 O O . ARG A 1 102 ? 5.531 2.989 -12.649 1.00 88.81 102 ARG A O 1
ATOM 753 N N . GLY A 1 103 ? 5.674 0.821 -12.084 1.00 91.62 103 GLY A N 1
ATOM 754 C CA . GLY A 1 103 ? 6.504 0.446 -13.220 1.00 91.62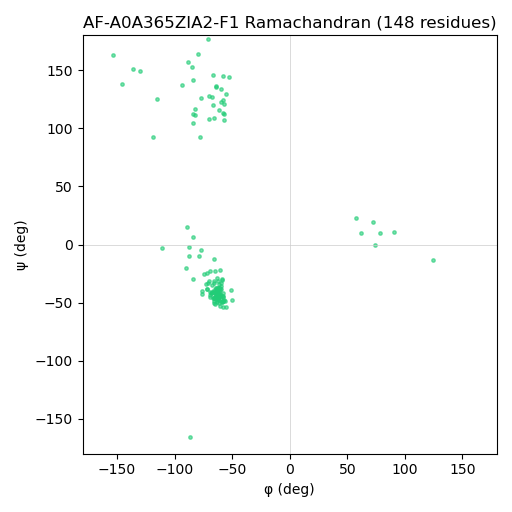 103 GLY A CA 1
ATOM 755 C C . GLY A 1 103 ? 5.767 0.547 -14.554 1.00 91.62 103 GLY A C 1
ATOM 756 O O . GLY A 1 103 ? 6.373 0.955 -15.536 1.00 91.62 103 GLY A O 1
ATOM 757 N N . GLN A 1 104 ? 4.466 0.249 -14.598 1.00 92.00 104 GLN A N 1
ATOM 758 C CA . GLN A 1 104 ? 3.643 0.446 -15.795 1.00 92.00 104 GLN A CA 1
ATOM 759 C C . GLN A 1 104 ? 3.427 1.928 -16.116 1.00 92.00 104 GLN A C 1
ATOM 761 O O . GLN A 1 104 ? 3.503 2.314 -17.278 1.00 92.00 104 GLN A O 1
ATOM 766 N N . GLU A 1 105 ? 3.194 2.763 -15.102 1.00 89.62 105 GLU A N 1
ATOM 767 C CA . GLU A 1 105 ? 3.026 4.212 -15.267 1.00 89.62 105 GLU A CA 1
ATOM 768 C C . GLU A 1 105 ? 4.312 4.890 -15.756 1.00 89.62 105 GLU A C 1
ATOM 770 O O . GLU A 1 105 ? 4.262 5.798 -16.583 1.00 89.62 105 GLU A O 1
ATOM 775 N N . GLN A 1 106 ? 5.469 4.459 -15.248 1.00 89.81 106 GLN A N 1
ATOM 776 C CA . GLN A 1 106 ? 6.769 5.057 -15.575 1.00 89.81 106 GLN A CA 1
ATOM 777 C C . GLN A 1 106 ? 7.439 4.399 -16.787 1.00 89.81 106 GLN A C 1
ATOM 779 O O . GLN A 1 106 ? 8.338 4.987 -17.383 1.00 89.81 106 GLN A O 1
ATOM 784 N N . GLY A 1 107 ? 7.036 3.176 -17.135 1.00 93.38 107 GLY A N 1
ATOM 785 C CA . GLY A 1 107 ? 7.720 2.317 -18.102 1.00 93.38 107 GLY A CA 1
ATOM 786 C C . GLY A 1 107 ? 9.022 1.706 -17.574 1.00 93.38 107 GLY A C 1
ATOM 787 O O . GLY A 1 107 ? 9.678 0.965 -18.301 1.00 93.38 107 GLY A O 1
ATOM 788 N N . TRP A 1 108 ? 9.419 1.993 -16.330 1.00 93.56 108 TRP A N 1
ATOM 789 C CA . TRP A 1 108 ? 10.637 1.466 -15.719 1.00 93.56 108 TRP A CA 1
ATOM 790 C C . TRP A 1 108 ? 10.552 1.392 -14.189 1.00 93.56 108 TRP A C 1
ATOM 792 O O . TRP A 1 108 ? 9.707 2.032 -13.564 1.00 93.56 108 TRP A O 1
ATOM 802 N N . LEU A 1 109 ? 11.452 0.613 -13.581 1.00 91.44 109 LEU A N 1
ATOM 803 C CA . LEU A 1 109 ? 11.666 0.546 -12.130 1.00 91.44 109 LEU A CA 1
ATOM 804 C C . LEU A 1 109 ? 13.155 0.550 -11.780 1.00 91.44 109 LEU A C 1
ATOM 806 O O . LEU A 1 109 ? 13.995 0.046 -12.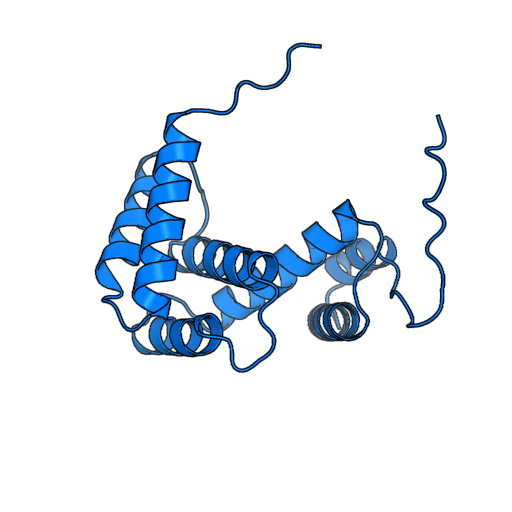533 1.00 91.44 109 LEU A O 1
ATOM 810 N N . GLU A 1 110 ? 13.484 1.074 -10.599 1.00 89.88 110 GLU A N 1
ATOM 811 C CA . GLU A 1 110 ? 14.824 0.966 -10.034 1.00 89.88 110 GLU A CA 1
ATOM 812 C C . GLU A 1 110 ? 15.226 -0.515 -9.887 1.00 89.88 110 GLU A C 1
ATOM 814 O O . GLU A 1 110 ? 14.387 -1.333 -9.501 1.00 89.88 110 GLU A O 1
ATOM 819 N N . PRO A 1 111 ? 16.510 -0.880 -10.087 1.00 90.81 111 PRO A N 1
ATOM 820 C CA . PRO A 1 111 ? 16.946 -2.277 -10.167 1.00 90.81 111 PRO A CA 1
ATOM 821 C C . PRO A 1 111 ? 16.447 -3.163 -9.024 1.00 90.81 111 PRO A C 1
ATOM 823 O O . PRO A 1 111 ? 15.872 -4.216 -9.252 1.00 90.81 111 PRO A O 1
ATOM 826 N N . HIS A 1 112 ? 16.596 -2.694 -7.786 1.00 87.81 112 HIS A N 1
ATOM 827 C CA . HIS A 1 112 ? 16.170 -3.428 -6.596 1.00 87.81 112 HIS A CA 1
ATOM 828 C C . HIS A 1 112 ? 14.645 -3.625 -6.497 1.00 87.81 112 HIS A C 1
ATOM 830 O O . HIS A 1 112 ? 14.205 -4.658 -5.998 1.00 87.81 112 HIS A O 1
ATOM 836 N N . LEU A 1 113 ? 13.842 -2.670 -6.978 1.00 89.94 113 LEU A N 1
ATOM 837 C CA . LEU A 1 113 ? 12.380 -2.784 -7.006 1.00 89.94 113 LEU A CA 1
ATOM 838 C C . LEU A 1 113 ? 11.927 -3.707 -8.137 1.00 89.94 113 LEU A C 1
ATOM 840 O O . LEU A 1 113 ? 11.042 -4.536 -7.936 1.00 89.94 113 LEU A O 1
ATOM 844 N N . TYR A 1 114 ? 12.578 -3.608 -9.299 1.00 92.81 114 TYR A N 1
ATOM 845 C CA . TYR A 1 114 ? 12.358 -4.525 -10.411 1.00 92.81 114 TYR A CA 1
ATOM 846 C C . TYR A 1 114 ? 12.659 -5.970 -10.003 1.00 92.81 114 TYR A C 1
ATOM 848 O O . TYR A 1 114 ? 11.831 -6.851 -10.209 1.00 92.81 114 TYR A O 1
ATOM 856 N N . ASP A 1 115 ? 13.814 -6.214 -9.378 1.00 92.19 115 ASP A N 1
ATOM 857 C CA . ASP A 1 115 ? 14.251 -7.553 -8.971 1.00 92.19 115 ASP A CA 1
ATOM 858 C C . ASP A 1 115 ? 13.311 -8.149 -7.903 1.00 92.19 115 ASP A C 1
ATOM 860 O O . ASP A 1 115 ? 12.978 -9.338 -7.946 1.00 92.19 115 ASP A O 1
ATOM 864 N N . MET A 1 116 ? 12.812 -7.316 -6.980 1.00 90.19 116 MET A N 1
ATOM 865 C CA . MET A 1 116 ? 11.789 -7.711 -6.007 1.00 90.19 116 MET A CA 1
ATOM 866 C C . MET A 1 116 ? 10.483 -8.130 -6.695 1.00 90.19 116 MET A C 1
ATOM 868 O O . MET A 1 116 ? 9.935 -9.192 -6.386 1.00 90.19 116 MET A O 1
ATOM 872 N N . LEU A 1 117 ? 10.005 -7.331 -7.653 1.00 92.62 117 LEU A N 1
ATOM 873 C CA . LEU A 1 117 ? 8.790 -7.630 -8.407 1.00 92.62 117 LEU A CA 1
ATOM 874 C C . LEU A 1 117 ? 8.960 -8.879 -9.290 1.00 92.62 117 LEU A C 1
ATOM 876 O O . LEU A 1 117 ? 8.075 -9.731 -9.317 1.00 92.62 117 LEU A O 1
ATOM 880 N N . ALA A 1 118 ? 10.115 -9.043 -9.939 1.00 93.00 118 ALA A N 1
ATOM 881 C CA . ALA A 1 118 ? 10.425 -10.187 -10.797 1.00 93.00 118 ALA A CA 1
ATOM 882 C C . ALA A 1 118 ? 10.432 -11.501 -10.007 1.00 93.00 118 ALA A C 1
ATOM 884 O O . ALA A 1 118 ? 9.888 -12.511 -10.459 1.00 93.00 118 ALA A O 1
ATOM 885 N N . SER A 1 119 ? 10.991 -11.473 -8.794 1.00 92.94 119 SER A N 1
ATOM 886 C CA . SER A 1 119 ? 10.933 -12.597 -7.859 1.00 92.94 119 SER A CA 1
ATOM 887 C C . SER A 1 119 ? 9.488 -12.944 -7.480 1.00 92.94 119 SER A C 1
ATOM 889 O O . SER A 1 119 ? 9.102 -14.113 -7.482 1.00 92.94 119 SER A O 1
ATOM 891 N N . ALA A 1 120 ? 8.647 -11.935 -7.224 1.00 89.81 120 ALA A N 1
ATOM 892 C CA . ALA A 1 120 ? 7.238 -12.144 -6.895 1.00 89.81 120 ALA A CA 1
ATOM 893 C C . ALA A 1 120 ? 6.386 -12.646 -8.078 1.00 89.81 120 ALA A C 1
ATOM 895 O O . ALA A 1 120 ? 5.438 -13.403 -7.862 1.00 89.81 120 ALA A O 1
ATOM 896 N N . ALA A 1 121 ? 6.725 -12.254 -9.308 1.00 90.25 121 ALA A N 1
ATOM 897 C CA . ALA A 1 121 ? 6.047 -12.677 -10.533 1.00 90.25 121 ALA A CA 1
ATOM 898 C C . ALA A 1 121 ? 6.453 -14.082 -11.008 1.00 90.25 121 ALA A C 1
ATOM 900 O O . ALA A 1 121 ? 5.830 -14.632 -11.918 1.00 90.25 121 ALA A O 1
ATOM 901 N N . HIS A 1 122 ? 7.490 -14.689 -10.425 1.00 91.00 122 HIS A N 1
ATOM 902 C CA . HIS A 1 122 ? 7.930 -16.019 -10.827 1.00 91.00 122 HIS A CA 1
ATOM 903 C C . HIS A 1 122 ? 6.795 -17.050 -10.687 1.00 91.00 122 HIS A C 1
ATOM 905 O O . HIS A 1 122 ? 6.195 -17.204 -9.623 1.00 91.00 122 HIS A O 1
ATOM 911 N N . GLY A 1 123 ? 6.489 -17.754 -11.781 1.00 88.50 123 GLY A N 1
ATOM 912 C CA . GLY A 1 123 ? 5.393 -18.727 -11.834 1.00 88.50 123 GLY A CA 1
ATOM 913 C C . GLY A 1 123 ? 3.991 -18.118 -11.978 1.00 88.50 123 GLY A C 1
ATOM 914 O O . GLY A 1 123 ? 3.013 -18.852 -11.863 1.00 88.50 123 GLY A O 1
ATOM 915 N N . ARG A 1 124 ? 3.878 -16.806 -12.240 1.00 91.00 124 ARG A N 1
ATOM 916 C CA . ARG A 1 124 ? 2.616 -16.085 -12.483 1.00 91.00 124 ARG A CA 1
ATOM 917 C C . ARG A 1 124 ? 2.617 -15.474 -13.894 1.0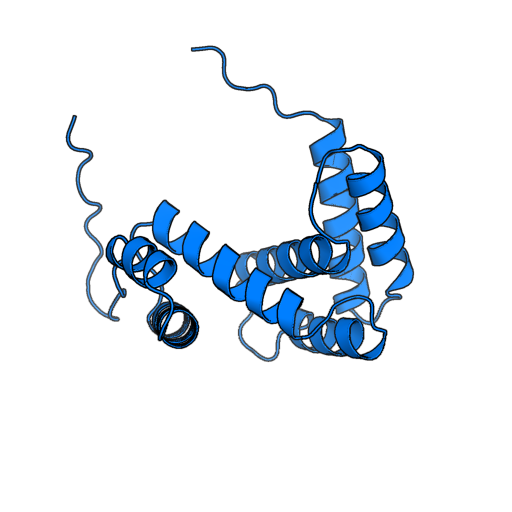0 91.00 124 ARG A C 1
ATOM 919 O O . ARG A 1 124 ? 3.148 -14.377 -14.071 1.00 91.00 124 ARG A O 1
ATOM 926 N N . PRO A 1 125 ? 2.085 -16.174 -14.916 1.00 92.44 125 PRO A N 1
ATOM 927 C CA . PRO A 1 125 ? 2.202 -15.749 -16.317 1.00 92.44 125 PRO A CA 1
ATOM 928 C C . PRO A 1 125 ? 1.593 -14.373 -16.614 1.00 92.44 125 PRO A C 1
ATOM 930 O O . PRO A 1 125 ? 2.130 -13.609 -17.410 1.00 92.44 125 PRO A O 1
ATOM 933 N N . ASP A 1 126 ? 0.488 -14.047 -15.953 1.00 91.44 126 ASP A N 1
ATOM 934 C CA . ASP A 1 126 ? -0.191 -12.755 -16.024 1.00 91.44 126 ASP A CA 1
ATOM 935 C C . ASP A 1 126 ? 0.693 -11.613 -15.503 1.00 91.44 126 ASP A C 1
ATOM 937 O O . ASP A 1 126 ? 0.812 -10.570 -16.144 1.00 91.44 126 ASP A O 1
ATOM 941 N N . TRP A 1 127 ? 1.387 -11.831 -14.385 1.00 91.25 127 TRP A N 1
ATOM 942 C CA . TRP A 1 127 ? 2.317 -10.848 -13.829 1.00 91.25 127 TRP A CA 1
ATOM 943 C C . TRP A 1 127 ? 3.580 -10.725 -14.671 1.00 91.25 127 TRP A C 1
ATOM 945 O O . TRP A 1 127 ? 4.068 -9.620 -14.876 1.00 91.25 127 TRP A O 1
ATOM 955 N N . GLN A 1 128 ? 4.091 -11.835 -15.202 1.00 92.44 128 GLN A N 1
ATOM 956 C CA . GLN A 1 128 ? 5.235 -11.820 -16.114 1.00 92.44 128 GLN A CA 1
ATOM 957 C C . GLN A 1 128 ? 4.929 -11.025 -17.388 1.00 92.44 128 GLN A C 1
ATOM 959 O O . GLN A 1 128 ? 5.763 -10.236 -17.829 1.00 92.44 128 GLN A O 1
ATOM 964 N N . LEU A 1 129 ? 3.722 -11.181 -17.942 1.00 92.44 129 LEU A N 1
ATOM 965 C CA . LEU A 1 129 ? 3.253 -10.380 -19.071 1.00 92.44 129 LEU A CA 1
ATOM 966 C C . LEU A 1 129 ? 3.114 -8.899 -18.694 1.00 92.44 129 LEU A C 1
ATOM 968 O O . LEU A 1 129 ? 3.561 -8.030 -19.432 1.00 92.44 129 LEU A O 1
ATOM 972 N N . ALA A 1 130 ? 2.532 -8.590 -17.535 1.00 90.69 130 ALA A N 1
ATOM 973 C CA . ALA A 1 130 ? 2.413 -7.208 -17.076 1.00 90.69 130 ALA A CA 1
ATOM 974 C C . ALA A 1 130 ? 3.790 -6.549 -16.857 1.00 90.69 130 ALA A C 1
ATOM 976 O O . ALA A 1 130 ? 3.975 -5.377 -17.185 1.00 90.69 130 ALA A O 1
ATOM 977 N N . MET A 1 131 ? 4.766 -7.313 -16.357 1.00 93.56 131 MET A N 1
ATOM 978 C CA . MET A 1 131 ? 6.149 -6.879 -16.159 1.00 93.56 131 MET A CA 1
ATOM 979 C C . MET A 1 131 ? 6.943 -6.712 -17.452 1.00 93.56 131 MET A C 1
ATOM 981 O O . MET A 1 131 ? 7.903 -5.947 -17.455 1.00 93.56 131 MET A O 1
ATOM 985 N N . SER A 1 132 ? 6.582 -7.382 -18.553 1.00 92.56 132 SER A N 1
ATOM 986 C CA . SER A 1 132 ? 7.324 -7.247 -19.817 1.00 92.56 132 SER A CA 1
ATOM 987 C C . SER A 1 132 ? 7.224 -5.845 -20.429 1.00 92.56 132 SER A C 1
ATOM 989 O O . SER A 1 132 ? 7.956 -5.531 -21.360 1.00 92.56 132 SER A O 1
ATOM 991 N N . LEU A 1 133 ? 6.305 -5.017 -19.922 1.00 92.75 133 LEU A N 1
ATOM 992 C CA . LEU A 1 133 ? 6.136 -3.610 -20.291 1.00 92.75 133 LEU A CA 1
ATOM 993 C C . LEU A 1 133 ? 7.015 -2.659 -19.462 1.00 92.75 133 LEU A C 1
ATOM 995 O O . LEU A 1 133 ? 6.971 -1.452 -19.681 1.00 92.75 133 LEU A O 1
ATOM 999 N N . ILE A 1 134 ? 7.770 -3.184 -18.496 1.00 94.94 134 ILE A N 1
ATOM 1000 C CA . ILE A 1 134 ? 8.537 -2.409 -17.523 1.00 94.94 134 ILE A CA 1
ATOM 1001 C C . ILE A 1 134 ? 10.020 -2.674 -17.756 1.00 94.94 134 ILE A C 1
ATOM 1003 O O . ILE A 1 134 ? 10.478 -3.817 -17.716 1.00 94.94 134 ILE A O 1
ATOM 1007 N N . GLU A 1 135 ? 10.794 -1.617 -17.959 1.00 93.88 135 GLU A N 1
ATOM 1008 C CA . GLU A 1 135 ? 12.244 -1.698 -18.078 1.00 93.88 135 GLU A CA 1
ATOM 1009 C C . GLU A 1 135 ? 12.922 -1.703 -16.698 1.00 93.88 135 GLU A C 1
ATOM 1011 O O . GLU A 1 135 ? 12.543 -0.985 -15.769 1.00 93.88 135 GLU A O 1
ATOM 1016 N N . ARG A 1 136 ? 13.984 -2.495 -16.554 1.00 93.19 136 ARG A N 1
ATOM 1017 C CA . ARG A 1 136 ? 14.873 -2.423 -15.391 1.00 93.19 136 ARG A CA 1
ATOM 1018 C C . ARG A 1 136 ? 15.875 -1.289 -15.613 1.00 93.19 136 ARG A C 1
ATOM 1020 O O . ARG A 1 136 ? 16.736 -1.402 -16.481 1.00 93.19 136 ARG A O 1
ATOM 1027 N N . GLN A 1 137 ? 15.790 -0.201 -14.847 1.00 86.12 137 GLN A N 1
ATOM 1028 C CA . GLN A 1 137 ? 16.657 0.964 -15.054 1.00 86.12 137 GLN A CA 1
ATOM 1029 C C . GLN A 1 137 ? 18.066 0.724 -14.491 1.00 86.12 137 GLN A C 1
ATOM 1031 O O . GLN A 1 137 ? 18.344 0.995 -13.323 1.00 86.12 137 GLN A O 1
ATOM 1036 N N . ASP A 1 138 ? 18.987 0.242 -15.320 1.00 80.31 138 ASP A N 1
ATOM 1037 C CA . ASP A 1 138 ? 20.387 0.101 -14.921 1.00 80.31 138 ASP A CA 1
ATOM 1038 C C . ASP A 1 138 ? 21.040 1.461 -14.625 1.00 80.31 138 ASP A C 1
ATOM 1040 O O . ASP A 1 138 ? 20.890 2.439 -15.365 1.00 80.31 138 ASP A O 1
ATOM 1044 N N . ARG A 1 139 ? 21.791 1.534 -13.514 1.00 56.00 139 ARG A N 1
ATOM 1045 C CA . ARG A 1 139 ? 22.527 2.746 -13.123 1.00 56.00 139 ARG A CA 1
ATOM 1046 C C . ARG A 1 139 ? 23.497 3.136 -14.243 1.00 56.00 139 ARG A C 1
ATOM 1048 O O . ARG A 1 139 ? 24.484 2.443 -14.461 1.00 56.00 139 ARG A O 1
ATOM 1055 N N . GLY A 1 140 ? 23.243 4.272 -14.890 1.00 54.91 140 GLY A N 1
ATOM 1056 C CA . GLY A 1 140 ? 24.119 4.851 -15.917 1.00 54.91 140 GLY A CA 1
ATOM 1057 C C . GLY A 1 140 ? 23.441 5.113 -17.261 1.00 54.91 140 GLY A C 1
ATOM 1058 O O . GLY A 1 140 ? 23.979 5.872 -18.063 1.00 54.91 140 GLY A O 1
ATOM 1059 N N . SER A 1 141 ? 22.247 4.569 -17.492 1.00 51.62 141 SER A N 1
ATOM 1060 C CA . SER A 1 141 ? 21.462 4.876 -18.687 1.00 51.62 141 SER A CA 1
ATOM 1061 C C . SER A 1 141 ? 20.665 6.156 -18.449 1.00 51.62 141 SER A C 1
ATOM 1063 O O . SER A 1 141 ? 19.677 6.152 -17.716 1.00 51.62 141 SER A O 1
ATOM 1065 N N . ALA A 1 142 ? 21.099 7.276 -19.033 1.00 51.78 142 ALA A N 1
ATOM 1066 C CA . ALA A 1 142 ? 20.264 8.469 -19.119 1.00 51.78 142 ALA A CA 1
ATOM 1067 C C . ALA A 1 142 ? 18.968 8.087 -19.851 1.00 51.78 142 ALA A C 1
ATOM 1069 O O . ALA A 1 142 ? 18.986 7.814 -21.052 1.00 51.78 142 ALA A O 1
ATOM 1070 N N . HIS A 1 143 ? 17.860 7.992 -19.115 1.00 55.78 143 HIS A N 1
ATOM 1071 C CA . HIS A 1 143 ? 16.572 7.632 -19.691 1.00 55.78 143 HIS A CA 1
ATOM 1072 C C . HIS A 1 143 ? 16.145 8.747 -20.647 1.00 55.78 143 HIS A C 1
ATOM 1074 O O . HIS A 1 143 ? 15.833 9.861 -20.226 1.00 55.78 143 HIS A O 1
ATOM 1080 N N . THR A 1 144 ? 16.180 8.450 -21.944 1.00 54.31 144 THR A N 1
ATOM 1081 C CA . THR A 1 144 ? 15.543 9.289 -22.955 1.00 54.31 144 THR A CA 1
ATOM 1082 C C . THR A 1 144 ? 14.086 8.840 -22.989 1.00 54.31 144 THR A C 1
ATOM 1084 O O . THR A 1 144 ? 13.851 7.686 -23.352 1.00 54.31 144 THR A O 1
ATOM 1087 N N . PRO A 1 145 ? 13.119 9.670 -22.564 1.00 52.97 145 PRO A N 1
ATOM 1088 C CA . PRO A 1 145 ? 11.718 9.279 -22.591 1.00 52.97 145 PRO A CA 1
ATOM 1089 C C . PRO A 1 145 ? 11.346 8.870 -24.015 1.00 52.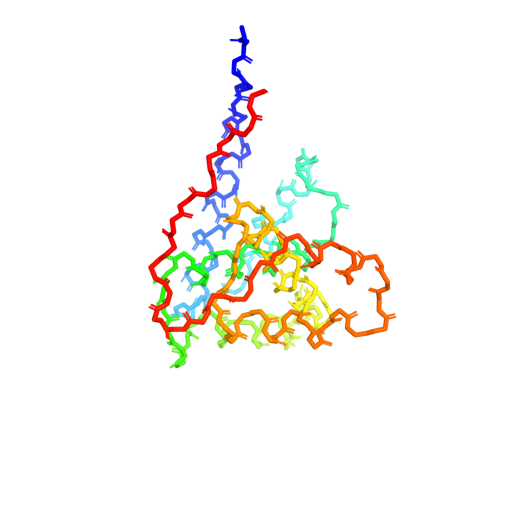97 145 PRO A C 1
ATOM 1091 O O . PRO A 1 145 ? 11.644 9.583 -24.979 1.00 52.97 145 PRO A O 1
ATOM 1094 N N . ARG A 1 146 ? 10.735 7.692 -24.144 1.00 52.19 146 ARG A N 1
ATOM 1095 C CA . ARG A 1 146 ? 10.258 7.180 -25.426 1.00 52.19 146 ARG A CA 1
ATOM 1096 C C . ARG A 1 146 ? 9.229 8.187 -25.965 1.00 52.19 146 ARG A C 1
ATOM 1098 O O . ARG A 1 146 ? 8.285 8.503 -25.237 1.00 52.19 146 ARG A O 1
ATOM 1105 N N . PRO A 1 147 ? 9.412 8.754 -27.172 1.00 40.44 147 PRO A N 1
ATOM 1106 C CA . PRO A 1 147 ? 8.440 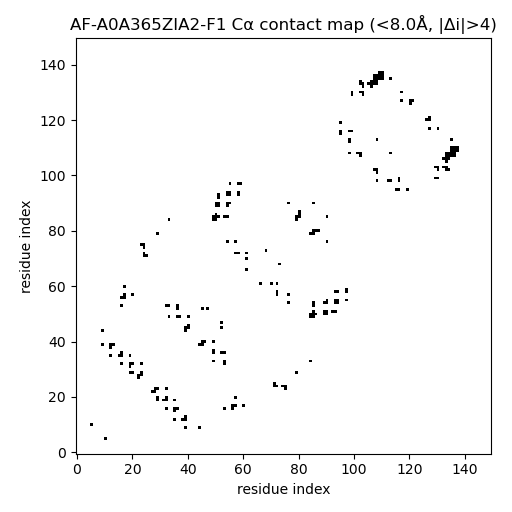9.689 -27.717 1.00 40.44 147 PRO A CA 1
ATOM 1107 C C . PRO A 1 147 ? 7.100 8.968 -27.846 1.00 40.44 147 PRO A C 1
ATOM 1109 O O . PRO A 1 147 ? 7.056 7.825 -28.302 1.00 40.44 147 PRO A O 1
ATOM 1112 N N . ALA A 1 148 ? 6.028 9.627 -27.407 1.00 42.75 148 ALA A N 1
ATOM 1113 C CA . ALA A 1 148 ? 4.677 9.133 -27.611 1.00 42.75 148 ALA A CA 1
ATOM 1114 C C . ALA A 1 148 ? 4.462 8.944 -29.119 1.00 42.75 148 ALA A C 1
ATOM 1116 O O . ALA A 1 148 ? 4.496 9.912 -29.882 1.00 42.75 148 ALA A O 1
ATOM 1117 N N . GLU A 1 149 ? 4.317 7.694 -29.552 1.00 42.44 149 GLU A N 1
ATOM 1118 C CA . GLU A 1 149 ? 3.876 7.383 -30.907 1.00 42.44 149 GLU A CA 1
ATOM 1119 C C . GLU A 1 149 ? 2.392 7.782 -30.985 1.00 42.44 149 GLU A C 1
ATOM 1121 O O . GLU A 1 149 ? 1.549 7.179 -30.322 1.00 42.44 149 GLU A O 1
ATOM 1126 N N . ASN A 1 150 ? 2.122 8.880 -31.705 1.00 44.88 150 ASN A N 1
ATOM 1127 C CA . ASN A 1 150 ? 0.780 9.363 -32.060 1.00 44.88 150 ASN A CA 1
ATOM 1128 C C . ASN A 1 150 ? 0.106 8.443 -33.080 1.00 44.88 150 ASN A C 1
ATOM 1130 O O . ASN A 1 150 ? 0.805 8.023 -34.031 1.00 44.88 150 ASN A O 1
#